Protein AF-A0A2M8P8U7-F1 (afdb_monomer)

Radius of gyration: 19.58 Å; Cα contacts (8 Å, |Δi|>4): 84; chains: 1; bounding box: 48×21×66 Å

InterPro domains:
  IPR011712 Signal transduction histidine kinase, subgroup 3, dimerisation and phosphoacceptor domain [PF07730] (17-84)
  IPR050482 Sensor Histidine Kinase Two-Component System [PTHR24421] (4-132)

Sequence (132 aa):
DNARLHQKAQELAAMEERQRIARDLHDSVTQTLFAASIISNAIIRQWRTAPTSIGAELQELRDLTQGALAEMRTLLLELRPSTLLETDLSDLLHQLADTIKGRSRMRVLYHTEGKAELPPNVHVAFFRLAQE

Structure (mmCIF, N/CA/C/O backbone):
data_AF-A0A2M8P8U7-F1
#
_entry.id   AF-A0A2M8P8U7-F1
#
loop_
_atom_site.group_PDB
_atom_site.id
_atom_site.type_symbol
_atom_site.label_atom_id
_atom_site.label_alt_id
_atom_site.label_comp_id
_atom_site.label_asym_id
_atom_site.label_entity_id
_atom_site.label_seq_id
_atom_site.pdbx_PDB_ins_code
_atom_site.Cartn_x
_atom_site.Cartn_y
_atom_site.Cartn_z
_atom_site.occupancy
_atom_site.B_iso_or_equiv
_atom_site.auth_seq_id
_atom_site.auth_comp_id
_atom_site.auth_asym_id
_atom_site.auth_atom_id
_atom_site.pdbx_PDB_model_num
ATOM 1 N N . ASP A 1 1 ? -13.925 -5.705 39.790 1.00 71.69 1 ASP A N 1
ATOM 2 C CA . ASP A 1 1 ? -12.535 -6.025 39.397 1.00 71.69 1 ASP A CA 1
ATOM 3 C C . ASP A 1 1 ? -12.371 -6.772 38.083 1.00 71.69 1 ASP A C 1
ATOM 5 O O . ASP A 1 1 ? -11.625 -6.282 37.245 1.00 71.69 1 ASP A O 1
ATOM 9 N N . ASN A 1 2 ? -13.088 -7.871 37.829 1.00 82.19 2 ASN A N 1
ATOM 10 C CA . ASN A 1 2 ? -12.898 -8.661 36.601 1.00 82.19 2 ASN A CA 1
ATOM 11 C C . ASN A 1 2 ? -13.202 -7.882 35.294 1.00 82.19 2 ASN A C 1
ATOM 13 O O . ASN A 1 2 ? -12.408 -7.888 34.361 1.00 82.19 2 ASN A O 1
ATOM 17 N N . ALA A 1 3 ? -14.281 -7.087 35.262 1.00 86.06 3 ALA A N 1
ATOM 18 C CA . ALA A 1 3 ? -14.612 -6.236 34.108 1.00 86.06 3 ALA A CA 1
ATOM 19 C C . ALA A 1 3 ? -13.528 -5.182 33.789 1.00 86.06 3 ALA A C 1
ATOM 21 O O . ALA A 1 3 ? -13.244 -4.912 32.627 1.00 86.06 3 ALA A O 1
ATOM 22 N N . ARG A 1 4 ? -12.870 -4.623 34.816 1.00 86.88 4 ARG A N 1
ATOM 23 C CA . ARG A 1 4 ? -11.796 -3.631 34.636 1.00 86.88 4 ARG A CA 1
ATOM 24 C C . ARG A 1 4 ? -10.505 -4.277 34.130 1.00 86.88 4 ARG A C 1
ATOM 26 O O . ARG A 1 4 ? -9.772 -3.659 33.366 1.00 86.88 4 ARG A O 1
ATOM 33 N N . LEU A 1 5 ? -10.231 -5.514 34.550 1.00 87.75 5 LEU A N 1
ATOM 34 C CA . LEU A 1 5 ? -9.113 -6.307 34.037 1.00 87.75 5 LEU A CA 1
ATOM 35 C C . LEU A 1 5 ? -9.335 -6.697 32.572 1.00 87.75 5 LEU A C 1
ATOM 37 O O . LEU A 1 5 ? -8.421 -6.534 31.771 1.00 87.75 5 LEU A O 1
ATOM 41 N N . HIS A 1 6 ? -10.551 -7.117 32.206 1.00 88.44 6 HIS A N 1
ATOM 42 C CA . HIS A 1 6 ? -10.910 -7.401 30.814 1.00 88.44 6 HIS A CA 1
ATOM 43 C C . HIS A 1 6 ? -10.790 -6.171 29.909 1.00 88.44 6 HIS A C 1
ATOM 45 O O . HIS A 1 6 ? -10.170 -6.265 28.853 1.00 88.44 6 HIS A O 1
ATOM 51 N N . GLN A 1 7 ? -11.304 -5.016 30.342 1.00 90.94 7 GLN A N 1
ATOM 52 C CA . GLN A 1 7 ? -11.165 -3.752 29.612 1.00 90.94 7 GLN A CA 1
ATOM 53 C C . GLN A 1 7 ? -9.686 -3.409 29.370 1.00 90.94 7 GLN A C 1
ATOM 55 O O . GLN A 1 7 ? -9.274 -3.126 28.249 1.00 90.94 7 GLN A O 1
ATOM 60 N N . LYS A 1 8 ? -8.861 -3.502 30.419 1.00 89.50 8 LYS A N 1
ATOM 61 C CA . LYS A 1 8 ? -7.430 -3.191 30.337 1.00 89.50 8 LYS A CA 1
ATOM 62 C C . LYS A 1 8 ? -6.665 -4.180 29.451 1.00 89.50 8 LYS A C 1
ATOM 64 O O . LYS A 1 8 ? -5.738 -3.780 28.755 1.00 89.50 8 LYS A O 1
ATOM 69 N N . ALA A 1 9 ? -7.057 -5.453 29.456 1.00 89.75 9 ALA A N 1
ATOM 70 C CA . ALA A 1 9 ? -6.498 -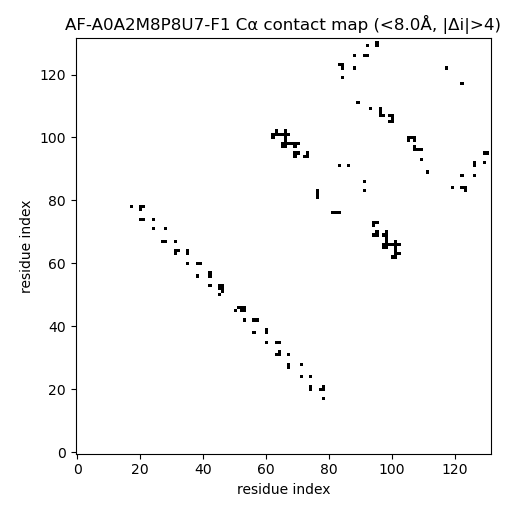6.463 28.561 1.00 89.75 9 ALA A CA 1
ATOM 71 C C . ALA A 1 9 ? -6.862 -6.188 27.091 1.00 89.75 9 ALA A C 1
ATOM 73 O O . ALA A 1 9 ? -6.000 -6.306 26.226 1.00 89.75 9 ALA A O 1
ATOM 74 N N . GLN A 1 10 ? -8.101 -5.766 26.809 1.00 89.81 10 GLN A N 1
ATOM 75 C CA . GLN A 1 10 ? -8.521 -5.364 25.460 1.00 89.81 10 GLN A CA 1
ATOM 76 C C . GLN A 1 10 ? -7.764 -4.127 24.964 1.00 89.81 10 GLN A C 1
ATOM 78 O O . GLN A 1 10 ? -7.316 -4.098 23.821 1.00 89.81 10 GLN A O 1
ATOM 83 N N . GLU A 1 11 ? -7.578 -3.123 25.821 1.00 89.19 11 GLU A N 1
ATOM 84 C CA . GLU A 1 11 ? -6.803 -1.923 25.488 1.00 89.19 11 GLU A CA 1
ATOM 85 C C . GLU A 1 11 ? -5.335 -2.248 25.196 1.00 89.19 11 GLU A C 1
ATOM 87 O O . GLU A 1 11 ? -4.772 -1.725 24.230 1.00 89.19 11 GLU A O 1
ATOM 92 N N . LEU A 1 12 ? -4.729 -3.133 25.995 1.00 92.19 12 LEU A N 1
ATOM 93 C CA . LEU A 1 12 ? -3.354 -3.582 25.789 1.00 92.19 12 LEU A CA 1
ATOM 94 C C . LEU A 1 12 ? -3.215 -4.347 24.466 1.00 92.19 12 LEU A C 1
ATOM 96 O O . LEU A 1 12 ? -2.351 -4.004 23.665 1.00 92.19 12 LEU A O 1
ATOM 100 N N . ALA A 1 13 ? -4.119 -5.293 24.191 1.00 87.75 13 ALA A N 1
ATOM 101 C CA . ALA A 1 13 ? -4.136 -6.042 22.935 1.00 87.75 13 ALA A CA 1
ATOM 102 C C . ALA A 1 13 ? -4.298 -5.116 21.714 1.00 87.75 13 ALA A C 1
ATOM 104 O O . ALA A 1 13 ? -3.577 -5.241 20.728 1.00 87.75 13 ALA A O 1
ATOM 105 N N . ALA A 1 14 ? -5.188 -4.120 21.794 1.00 85.69 14 ALA A N 1
ATOM 106 C CA . ALA A 1 14 ? -5.360 -3.127 20.733 1.00 85.69 14 ALA A CA 1
ATOM 107 C C . ALA A 1 14 ? -4.128 -2.216 20.551 1.00 85.69 14 ALA A C 1
ATOM 109 O O . ALA A 1 14 ? -3.902 -1.669 19.469 1.00 85.69 14 ALA A O 1
ATOM 110 N N . MET A 1 15 ? -3.339 -1.985 21.60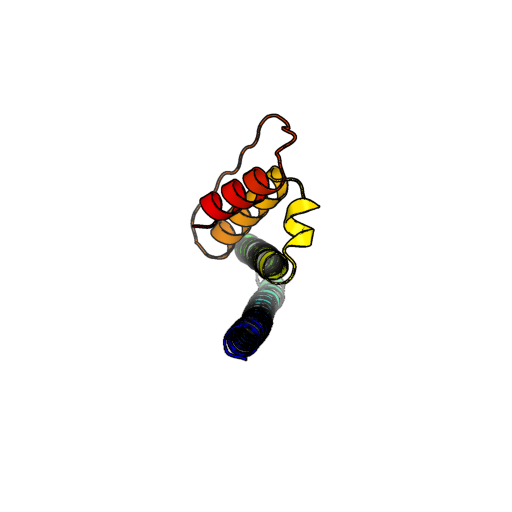3 1.00 88.00 15 MET A N 1
ATOM 111 C CA . MET A 1 15 ? -2.084 -1.235 21.512 1.00 88.00 15 MET A CA 1
ATOM 112 C C . MET A 1 15 ? -0.974 -2.071 20.868 1.00 88.00 15 MET A C 1
ATOM 114 O O . MET A 1 15 ? -0.286 -1.576 19.975 1.00 88.00 15 MET A O 1
ATOM 118 N N . GLU A 1 16 ? -0.829 -3.330 21.282 1.00 89.38 16 GLU A N 1
ATOM 119 C CA . GLU A 1 16 ? 0.134 -4.276 20.708 1.00 89.38 16 GLU A CA 1
ATOM 120 C C . GLU A 1 16 ? -0.111 -4.479 19.212 1.00 89.38 16 GLU A C 1
ATOM 122 O O . GLU A 1 16 ? 0.833 -4.428 18.421 1.00 89.38 16 GLU A O 1
ATOM 127 N N . GLU A 1 17 ? -1.376 -4.604 18.810 1.00 84.00 17 GLU A N 1
ATOM 128 C CA . GLU A 1 17 ? -1.757 -4.751 17.409 1.00 84.00 17 GLU A CA 1
ATOM 129 C C . GLU A 1 17 ? -1.406 -3.509 16.579 1.00 84.00 17 GLU A C 1
ATOM 131 O O . GLU A 1 17 ? -0.780 -3.614 15.525 1.00 84.00 17 GLU A O 1
ATOM 136 N N . ARG A 1 18 ? -1.690 -2.304 17.091 1.00 83.25 18 ARG A N 1
ATOM 137 C CA . ARG A 1 18 ? -1.263 -1.055 16.433 1.00 83.25 18 ARG A CA 1
ATOM 138 C C . ARG A 1 18 ? 0.256 -0.969 16.285 1.00 83.25 18 ARG A C 1
ATOM 140 O O . ARG A 1 18 ? 0.746 -0.509 15.256 1.00 83.25 18 ARG A O 1
ATOM 147 N N . GLN A 1 19 ? 1.015 -1.422 17.282 1.00 84.75 19 GLN A N 1
ATOM 148 C CA . GLN A 1 19 ? 2.477 -1.432 17.216 1.00 84.75 19 GLN A CA 1
ATOM 149 C C . GLN A 1 19 ? 3.013 -2.494 16.243 1.00 84.75 19 GLN A C 1
ATOM 151 O O . GLN A 1 19 ? 4.063 -2.293 15.630 1.00 84.75 19 GLN A O 1
ATOM 156 N N . ARG A 1 20 ? 2.320 -3.627 16.092 1.00 87.00 20 ARG A N 1
ATOM 157 C CA . ARG A 1 20 ? 2.622 -4.632 15.066 1.00 87.00 20 ARG A CA 1
ATOM 158 C C . ARG A 1 20 ? 2.404 -4.055 13.668 1.00 87.00 20 ARG A C 1
ATOM 160 O O . ARG A 1 20 ? 3.357 -4.021 12.900 1.00 87.00 20 ARG A O 1
ATOM 167 N N . ILE A 1 21 ? 1.226 -3.492 13.393 1.00 81.00 21 ILE A N 1
ATOM 168 C CA . ILE A 1 21 ? 0.897 -2.878 12.094 1.00 81.00 21 ILE A CA 1
ATOM 169 C C . ILE A 1 21 ? 1.888 -1.756 11.744 1.00 81.00 21 ILE A C 1
ATOM 171 O O . ILE A 1 21 ? 2.347 -1.665 10.609 1.00 81.00 21 ILE A O 1
ATOM 175 N N . ALA A 1 22 ? 2.274 -0.917 12.712 1.00 80.25 22 ALA A N 1
ATOM 176 C CA . ALA A 1 22 ? 3.256 0.143 12.482 1.00 80.25 22 ALA A CA 1
ATOM 177 C C . ALA A 1 22 ? 4.645 -0.390 12.076 1.00 80.25 22 ALA A C 1
ATOM 179 O O . ALA A 1 22 ? 5.321 0.236 11.258 1.00 80.25 22 ALA A O 1
ATOM 180 N N . ARG A 1 23 ? 5.071 -1.535 12.629 1.00 84.38 23 ARG A N 1
ATOM 181 C CA . ARG A 1 23 ? 6.319 -2.203 12.226 1.00 84.38 23 ARG A CA 1
ATOM 182 C C . ARG A 1 23 ? 6.199 -2.818 10.839 1.00 84.38 23 ARG A C 1
ATOM 184 O O . ARG A 1 23 ? 7.058 -2.553 10.008 1.00 84.38 23 ARG A O 1
ATOM 191 N N . ASP A 1 24 ? 5.109 -3.532 10.569 1.00 81.75 24 ASP A N 1
ATOM 192 C CA . ASP A 1 24 ? 4.860 -4.145 9.259 1.00 81.75 24 ASP A CA 1
ATOM 193 C C . ASP A 1 24 ? 4.827 -3.074 8.147 1.00 81.75 24 ASP A C 1
ATOM 195 O O . ASP A 1 24 ? 5.424 -3.250 7.083 1.00 81.75 24 ASP A O 1
ATOM 199 N N . LEU A 1 25 ? 4.221 -1.911 8.428 1.00 78.62 25 LEU A N 1
ATOM 200 C CA . LEU A 1 25 ? 4.267 -0.727 7.565 1.00 78.62 25 LEU A CA 1
ATOM 201 C C . LEU A 1 25 ? 5.699 -0.242 7.331 1.00 78.62 25 LEU A C 1
ATOM 203 O O . LEU A 1 25 ? 6.091 -0.026 6.186 1.00 78.62 25 LEU A O 1
ATOM 207 N N . HIS A 1 26 ? 6.483 -0.055 8.392 1.00 79.06 26 HIS A N 1
ATOM 208 C CA . HIS A 1 26 ? 7.859 0.420 8.266 1.00 79.06 26 HIS A CA 1
ATOM 209 C C . HIS A 1 26 ? 8.730 -0.528 7.426 1.00 79.06 26 HIS A C 1
ATOM 211 O O . HIS A 1 26 ? 9.477 -0.073 6.553 1.00 79.06 26 HIS A O 1
ATOM 217 N N . ASP A 1 27 ? 8.599 -1.834 7.651 1.00 85.44 27 ASP A N 1
ATOM 218 C CA . ASP A 1 27 ? 9.374 -2.856 6.953 1.00 85.44 27 ASP A CA 1
ATOM 219 C C . ASP A 1 27 ? 8.991 -2.932 5.467 1.00 85.44 27 ASP A C 1
ATOM 221 O O . ASP A 1 27 ? 9.873 -2.893 4.605 1.00 85.44 27 ASP A O 1
ATOM 225 N N . SER A 1 28 ? 7.690 -2.946 5.149 1.00 82.25 28 SER A N 1
ATOM 226 C CA . SER A 1 28 ? 7.189 -2.966 3.763 1.00 8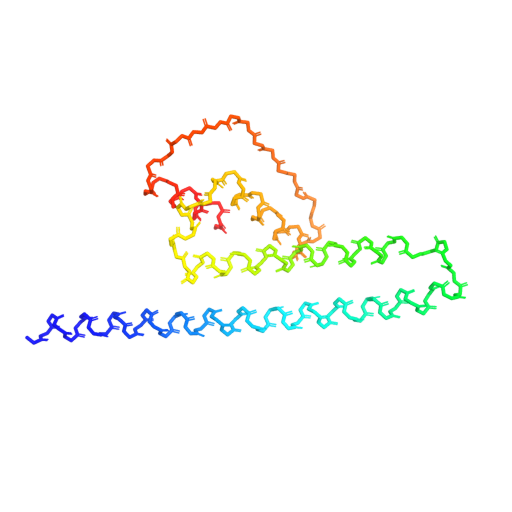2.25 28 SER A CA 1
ATOM 227 C C . SER A 1 28 ? 7.632 -1.731 2.958 1.00 82.25 28 SER A C 1
ATOM 229 O O . SER A 1 28 ? 8.126 -1.839 1.826 1.00 82.25 28 SER A O 1
ATOM 231 N N . VAL A 1 29 ? 7.556 -0.541 3.565 1.00 80.06 29 VAL A N 1
ATOM 232 C CA . VAL A 1 29 ? 8.002 0.713 2.935 1.00 80.06 29 VAL A CA 1
ATOM 233 C C . VAL A 1 29 ? 9.497 0.700 2.668 1.00 80.06 29 VAL A C 1
ATOM 235 O O . VAL A 1 29 ? 9.935 1.052 1.571 1.00 80.06 29 VAL A O 1
ATOM 238 N N . THR A 1 30 ? 10.285 0.271 3.651 1.00 80.19 30 THR A N 1
ATOM 239 C CA . THR A 1 30 ? 11.743 0.213 3.531 1.00 80.19 30 THR A CA 1
ATOM 240 C C . THR A 1 30 ? 12.164 -0.748 2.420 1.00 80.19 30 THR A C 1
ATOM 242 O O . THR A 1 30 ? 13.003 -0.394 1.589 1.00 80.19 30 THR A O 1
ATOM 245 N N . GLN A 1 31 ? 11.543 -1.929 2.348 1.00 84.62 31 GLN A N 1
ATOM 246 C CA . GLN A 1 31 ? 11.805 -2.909 1.291 1.00 84.62 31 GLN A CA 1
ATOM 247 C C . GLN A 1 31 ? 11.461 -2.363 -0.097 1.00 84.62 31 GLN A C 1
ATOM 249 O O . GLN A 1 31 ? 12.257 -2.506 -1.029 1.00 84.62 31 GLN A O 1
ATOM 254 N N . THR A 1 32 ? 10.323 -1.680 -0.243 1.00 83.06 32 THR A N 1
ATOM 255 C CA . THR A 1 32 ? 9.939 -1.147 -1.555 1.00 83.06 32 THR A CA 1
ATOM 256 C C . THR A 1 32 ? 10.827 0.016 -1.988 1.00 83.06 32 THR A C 1
ATOM 258 O O . THR A 1 32 ? 11.258 0.064 -3.140 1.00 83.06 32 THR A O 1
ATOM 261 N N . LEU A 1 33 ? 11.168 0.934 -1.080 1.00 81.38 33 LEU A N 1
ATOM 262 C CA . LEU A 1 33 ? 12.105 2.018 -1.388 1.00 81.38 33 LEU A CA 1
ATOM 263 C C . LEU A 1 33 ? 13.488 1.476 -1.770 1.00 81.38 33 LEU A C 1
ATOM 265 O O . LEU A 1 33 ? 14.133 2.008 -2.678 1.00 81.38 33 LEU A O 1
ATOM 269 N N . PHE A 1 34 ? 13.927 0.390 -1.131 1.00 81.56 34 PHE A N 1
ATOM 270 C CA . PHE A 1 34 ? 15.157 -0.300 -1.500 1.00 81.56 34 PHE A CA 1
ATOM 271 C C . PHE A 1 34 ? 15.085 -0.890 -2.918 1.00 81.56 34 PHE A C 1
ATOM 273 O O . PHE A 1 34 ? 15.976 -0.637 -3.732 1.00 81.56 34 PHE A O 1
ATOM 280 N N . ALA A 1 35 ? 14.007 -1.602 -3.256 1.00 84.31 35 ALA A N 1
ATOM 281 C CA . ALA A 1 35 ? 13.801 -2.146 -4.599 1.00 84.31 35 ALA A CA 1
ATOM 282 C C . ALA A 1 35 ? 13.722 -1.040 -5.671 1.00 84.31 35 ALA A C 1
ATOM 284 O O . ALA A 1 35 ? 14.402 -1.120 -6.696 1.00 84.31 35 ALA A O 1
ATOM 285 N N . ALA A 1 36 ? 12.986 0.042 -5.404 1.00 86.00 36 ALA A N 1
ATOM 286 C CA . ALA A 1 36 ? 12.905 1.206 -6.285 1.00 86.00 36 ALA A CA 1
ATOM 287 C C . ALA A 1 36 ? 14.282 1.859 -6.509 1.00 86.00 36 ALA A C 1
ATOM 289 O O . ALA A 1 36 ? 14.614 2.246 -7.631 1.00 86.00 36 ALA A O 1
ATOM 290 N N . SER A 1 37 ? 15.120 1.929 -5.467 1.00 84.12 37 SER A N 1
ATOM 291 C CA . SER A 1 37 ? 16.502 2.411 -5.569 1.00 84.12 37 SER A CA 1
ATOM 292 C C . SER A 1 37 ? 17.368 1.517 -6.466 1.00 84.12 37 SER A C 1
ATOM 294 O O . SER A 1 37 ? 18.125 2.024 -7.298 1.00 84.12 37 SER A O 1
ATOM 296 N N . ILE A 1 38 ? 17.240 0.188 -6.366 1.00 88.12 38 ILE A N 1
ATOM 297 C CA . ILE A 1 38 ? 17.957 -0.752 -7.245 1.00 88.12 38 ILE A CA 1
ATOM 298 C C . ILE A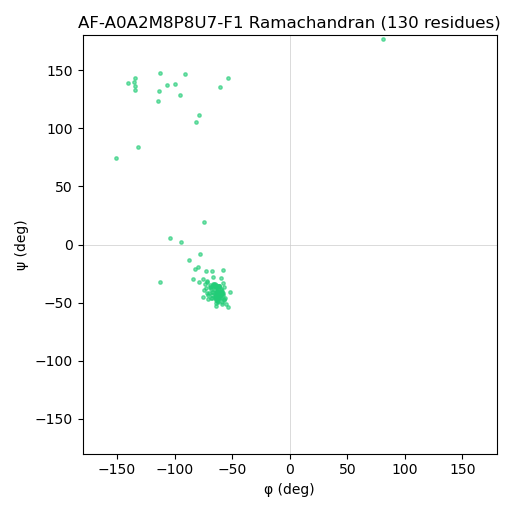 1 38 ? 17.540 -0.560 -8.707 1.00 88.12 38 ILE A C 1
ATOM 300 O O . ILE A 1 38 ? 18.410 -0.397 -9.566 1.00 88.12 38 ILE A O 1
ATOM 304 N N . ILE A 1 39 ? 16.233 -0.528 -8.988 1.00 87.50 39 ILE A N 1
ATOM 305 C CA . ILE A 1 39 ? 15.703 -0.365 -10.351 1.00 87.50 39 ILE A CA 1
ATOM 306 C C . ILE A 1 39 ? 16.139 0.985 -10.935 1.00 87.50 39 ILE A C 1
ATOM 308 O O . ILE A 1 39 ? 16.651 1.043 -12.050 1.00 87.50 39 ILE A O 1
ATOM 312 N N . SER A 1 40 ? 16.035 2.066 -10.159 1.00 89.56 40 SER A N 1
ATOM 313 C CA . SER A 1 40 ? 16.489 3.399 -10.572 1.00 89.56 40 SER A CA 1
ATOM 314 C C . SER A 1 40 ? 17.981 3.419 -10.934 1.00 89.56 40 SER A C 1
ATOM 316 O O . SER A 1 40 ? 18.376 3.945 -11.978 1.00 89.56 40 SER A O 1
ATOM 318 N N . ASN A 1 41 ? 18.827 2.762 -10.134 1.00 88.31 41 ASN A N 1
ATOM 319 C CA . ASN A 1 41 ? 20.252 2.629 -10.437 1.00 88.31 41 ASN A CA 1
ATOM 320 C C . ASN A 1 41 ? 20.518 1.817 -11.715 1.00 88.31 41 ASN A C 1
ATOM 322 O O . ASN A 1 41 ? 21.456 2.137 -12.449 1.00 88.31 41 ASN A O 1
ATOM 326 N N . ALA A 1 42 ? 19.730 0.773 -11.990 1.00 87.44 42 ALA A N 1
ATOM 327 C CA . ALA A 1 42 ? 19.830 0.005 -13.230 1.00 87.44 42 ALA A CA 1
ATOM 328 C C . ALA A 1 42 ? 19.463 0.868 -14.448 1.00 87.44 42 ALA A C 1
ATOM 330 O O . ALA A 1 42 ? 20.244 0.938 -15.400 1.00 87.44 42 ALA A O 1
ATOM 331 N N . ILE A 1 43 ? 18.362 1.623 -14.360 1.00 90.00 43 ILE A N 1
ATOM 332 C CA . ILE A 1 43 ? 17.918 2.567 -15.395 1.00 90.00 43 ILE A CA 1
ATOM 333 C C . ILE A 1 43 ? 19.010 3.599 -15.697 1.00 90.00 43 ILE A C 1
ATOM 335 O O . ILE A 1 43 ? 19.342 3.812 -16.861 1.00 90.00 43 ILE A O 1
ATOM 339 N N . ILE A 1 44 ? 19.630 4.203 -14.676 1.00 88.00 44 ILE A N 1
ATOM 340 C CA . ILE A 1 44 ? 20.707 5.195 -14.865 1.00 88.00 44 ILE A CA 1
ATOM 341 C C . ILE A 1 44 ? 21.905 4.593 -15.616 1.00 88.00 44 ILE A C 1
ATOM 343 O O . ILE A 1 44 ? 22.497 5.257 -16.473 1.00 88.00 44 ILE A O 1
ATOM 347 N N . ARG A 1 45 ? 22.286 3.344 -15.311 1.00 86.44 45 ARG A N 1
ATOM 348 C CA . ARG A 1 45 ? 23.396 2.663 -16.001 1.00 86.44 45 ARG A CA 1
ATOM 349 C C . ARG A 1 45 ? 23.041 2.352 -17.452 1.00 86.44 45 ARG A C 1
ATOM 351 O O . ARG A 1 45 ? 23.848 2.626 -18.335 1.00 86.44 45 ARG A O 1
ATOM 358 N N . GLN A 1 46 ? 21.845 1.822 -17.690 1.00 86.56 46 GLN A N 1
ATOM 359 C CA . GLN A 1 46 ? 21.375 1.410 -19.013 1.00 86.56 46 GLN A CA 1
ATOM 360 C C . GLN A 1 46 ? 21.066 2.601 -19.920 1.00 86.56 46 GLN A C 1
ATOM 362 O O . GLN A 1 46 ? 21.330 2.542 -21.115 1.00 86.56 46 GLN A O 1
ATOM 367 N N . TRP A 1 47 ? 20.620 3.730 -19.367 1.00 88.00 47 TRP A N 1
ATOM 368 C CA . TRP A 1 47 ? 20.428 4.967 -20.124 1.00 88.00 47 TRP A CA 1
ATOM 369 C C . TRP A 1 47 ? 21.715 5.444 -20.805 1.00 88.00 47 TRP A C 1
ATOM 371 O O . TRP A 1 47 ? 21.669 5.999 -21.898 1.00 88.00 47 TRP A O 1
ATOM 381 N N . ARG A 1 48 ? 22.881 5.203 -20.192 1.00 85.75 48 ARG A N 1
ATOM 382 C CA . ARG A 1 48 ? 24.180 5.586 -20.767 1.00 85.75 48 ARG A CA 1
ATOM 383 C C . ARG A 1 48 ? 24.602 4.717 -21.952 1.00 85.75 48 ARG A C 1
ATOM 385 O O . ARG A 1 48 ? 25.426 5.166 -22.741 1.00 85.75 48 ARG A O 1
ATOM 392 N N . THR A 1 49 ? 24.086 3.494 -22.064 1.00 86.25 49 THR A N 1
ATOM 393 C CA . THR A 1 49 ? 24.519 2.509 -23.071 1.00 86.25 49 THR A CA 1
ATOM 394 C C . THR A 1 49 ? 23.445 2.193 -24.114 1.00 86.25 49 THR A C 1
ATOM 396 O O . THR A 1 49 ? 23.787 1.943 -25.265 1.00 86.25 49 THR A O 1
ATOM 399 N N . ALA A 1 50 ? 22.162 2.230 -23.746 1.00 84.56 50 ALA A N 1
ATOM 400 C CA . ALA A 1 50 ? 21.017 1.931 -24.607 1.00 84.56 50 ALA A CA 1
ATOM 401 C C . ALA A 1 50 ? 19.750 2.717 -24.174 1.00 84.56 50 ALA A C 1
ATOM 403 O O . ALA A 1 50 ? 18.810 2.134 -23.623 1.00 84.56 50 ALA A O 1
ATOM 404 N N . PRO A 1 51 ? 19.677 4.038 -24.446 1.00 78.81 51 PRO A N 1
ATOM 405 C CA . PRO A 1 51 ? 18.580 4.903 -23.991 1.00 78.81 51 PRO A CA 1
ATOM 406 C C . PRO A 1 51 ? 17.193 4.486 -24.497 1.00 78.81 51 PRO A C 1
ATOM 408 O O . PRO A 1 51 ? 16.187 4.725 -23.838 1.00 78.81 51 PRO A O 1
ATOM 411 N N . THR A 1 52 ? 17.115 3.850 -25.667 1.00 84.62 52 THR A N 1
ATOM 412 C CA . THR A 1 52 ? 15.847 3.408 -26.266 1.00 84.62 52 THR A CA 1
ATOM 413 C C . THR A 1 52 ? 15.286 2.133 -25.633 1.00 84.62 52 THR A C 1
ATOM 415 O O . THR A 1 52 ? 14.153 1.765 -25.928 1.00 84.62 52 THR A O 1
ATOM 418 N N . SER A 1 53 ? 16.042 1.470 -24.749 1.00 81.12 53 SER A N 1
ATOM 419 C CA . SER A 1 53 ? 15.684 0.171 -24.168 1.00 81.12 53 SER A CA 1
ATOM 420 C C . SER A 1 53 ? 15.188 0.239 -22.718 1.00 81.12 53 SER A C 1
ATOM 422 O O . SER A 1 53 ? 14.988 -0.820 -22.142 1.00 81.12 53 SER A O 1
ATOM 424 N N . ILE A 1 54 ? 15.000 1.424 -22.119 1.00 86.06 54 ILE A N 1
ATOM 425 C CA . ILE A 1 54 ? 14.673 1.556 -20.677 1.00 86.06 54 ILE A CA 1
ATOM 426 C C . ILE A 1 54 ? 13.169 1.656 -20.354 1.00 86.06 54 ILE A C 1
ATOM 428 O O . ILE A 1 54 ? 12.776 1.920 -19.215 1.00 86.06 54 ILE A O 1
ATOM 432 N N . GLY A 1 55 ? 12.306 1.563 -21.370 1.00 83.94 55 GLY A N 1
ATOM 433 C CA . GLY A 1 55 ? 10.870 1.811 -21.209 1.00 83.94 55 GLY A CA 1
ATOM 434 C C . GLY A 1 55 ? 10.181 0.804 -20.285 1.00 83.94 55 GLY A C 1
ATOM 435 O O . GLY A 1 55 ? 9.277 1.180 -19.540 1.00 83.94 55 GLY A O 1
ATOM 436 N N . ALA A 1 56 ? 10.624 -0.456 -20.302 1.00 83.44 56 ALA A N 1
ATOM 437 C CA . ALA A 1 56 ? 10.062 -1.511 -19.464 1.00 83.44 56 ALA A CA 1
ATOM 438 C C . ALA A 1 56 ? 10.447 -1.324 -17.988 1.00 83.44 56 ALA A C 1
ATOM 440 O O . ALA A 1 56 ? 9.599 -1.436 -17.110 1.00 83.44 56 ALA A O 1
ATOM 441 N N . GLU A 1 57 ? 11.695 -0.952 -17.721 1.00 83.06 57 GLU A N 1
ATOM 442 C CA . GLU A 1 57 ? 12.237 -0.720 -16.385 1.00 83.06 57 GLU A CA 1
ATOM 443 C C . GLU A 1 57 ? 11.615 0.531 -15.745 1.00 83.06 57 GLU A C 1
ATOM 445 O O . GLU A 1 57 ? 11.291 0.533 -14.558 1.00 83.06 57 GLU A O 1
ATOM 450 N N . LEU A 1 58 ? 11.373 1.589 -16.530 1.00 85.75 58 LEU A N 1
ATOM 451 C CA . LEU A 1 58 ? 10.608 2.758 -16.074 1.00 85.75 58 LEU A CA 1
ATOM 452 C C . LEU A 1 58 ? 9.158 2.400 -15.730 1.00 85.75 58 LEU A C 1
ATOM 454 O O . LEU A 1 58 ? 8.608 2.913 -14.752 1.00 85.75 58 LEU A O 1
ATOM 458 N N . GLN A 1 59 ? 8.536 1.534 -16.533 1.00 84.50 59 GLN A N 1
ATOM 459 C CA . GLN A 1 59 ? 7.179 1.058 -16.292 1.00 84.50 59 GLN A CA 1
ATOM 460 C C . GLN A 1 59 ? 7.108 0.233 -15.000 1.00 84.50 59 GLN A C 1
ATOM 462 O O . GLN A 1 59 ? 6.228 0.475 -14.175 1.00 84.50 59 GLN A O 1
ATOM 467 N N . GLU A 1 60 ? 8.068 -0.667 -14.792 1.00 83.88 60 GLU A N 1
ATOM 468 C CA . GLU A 1 60 ? 8.201 -1.472 -13.577 1.00 83.88 60 GLU A CA 1
ATOM 469 C C . GLU A 1 60 ? 8.454 -0.604 -12.338 1.00 83.88 60 GLU A C 1
ATOM 471 O O . GLU A 1 60 ? 7.777 -0.773 -11.325 1.00 83.88 60 GLU A O 1
ATOM 476 N N . LEU A 1 61 ? 9.347 0.391 -12.422 1.00 86.44 61 LEU A N 1
ATOM 477 C CA . LEU A 1 61 ? 9.579 1.348 -11.336 1.00 86.44 61 LEU A CA 1
ATOM 478 C C . LEU A 1 61 ? 8.295 2.106 -10.967 1.00 86.44 61 LEU A C 1
ATOM 480 O O . LEU A 1 61 ? 8.006 2.303 -9.783 1.00 86.44 61 LEU A O 1
ATOM 484 N N . ARG A 1 62 ? 7.507 2.524 -11.966 1.00 82.25 62 ARG A N 1
ATOM 485 C CA . ARG A 1 62 ? 6.221 3.198 -11.739 1.00 82.25 62 ARG A CA 1
ATOM 486 C C . ARG A 1 62 ? 5.226 2.278 -11.042 1.00 82.25 62 ARG A C 1
ATOM 488 O O . ARG A 1 62 ? 4.638 2.687 -10.047 1.00 82.25 62 ARG A O 1
ATOM 495 N N . ASP A 1 63 ? 5.033 1.065 -11.548 1.00 82.75 63 ASP A N 1
ATOM 496 C CA . ASP A 1 63 ? 4.062 0.129 -10.975 1.00 82.75 63 ASP A CA 1
ATOM 497 C C . ASP A 1 63 ? 4.465 -0.290 -9.547 1.00 82.75 63 ASP A C 1
ATOM 499 O O . ASP A 1 63 ? 3.615 -0.313 -8.658 1.00 82.75 63 ASP A O 1
ATOM 503 N N . LEU A 1 64 ? 5.761 -0.505 -9.284 1.00 82.56 64 LEU A N 1
ATOM 504 C CA . LEU A 1 64 ? 6.284 -0.814 -7.949 1.00 82.56 64 LEU A CA 1
ATOM 505 C C . LEU A 1 64 ? 6.040 0.331 -6.952 1.00 82.56 64 LEU A C 1
ATOM 507 O O . LEU A 1 64 ? 5.563 0.112 -5.839 1.00 82.56 64 LEU A O 1
ATOM 511 N N . THR A 1 65 ? 6.365 1.565 -7.342 1.00 81.44 65 THR A N 1
ATOM 512 C CA . THR A 1 65 ? 6.203 2.737 -6.464 1.00 81.44 65 THR A CA 1
ATOM 513 C C . THR A 1 65 ? 4.736 3.080 -6.211 1.00 81.44 65 THR A C 1
ATOM 515 O O . THR A 1 65 ? 4.384 3.439 -5.087 1.00 81.44 65 THR A O 1
ATOM 518 N N . GLN A 1 66 ? 3.867 2.921 -7.215 1.00 81.12 66 GLN A N 1
ATOM 519 C CA . GLN A 1 66 ? 2.416 3.046 -7.041 1.00 81.12 66 GLN A CA 1
ATOM 520 C C . GLN A 1 66 ? 1.870 1.963 -6.105 1.00 81.12 66 GLN A C 1
ATOM 522 O O . GLN A 1 66 ? 1.117 2.282 -5.185 1.00 81.12 66 GLN A O 1
ATOM 527 N N . GLY A 1 67 ? 2.314 0.717 -6.283 1.00 80.56 67 GLY A N 1
ATOM 528 C CA . GLY A 1 67 ? 1.957 -0.412 -5.429 1.00 80.56 67 GLY A CA 1
ATOM 529 C C . GLY A 1 67 ? 2.257 -0.171 -3.955 1.00 80.56 67 GLY A C 1
ATOM 530 O O . GLY A 1 67 ? 1.371 -0.292 -3.112 1.00 80.56 67 GLY A O 1
ATOM 531 N N . ALA A 1 68 ? 3.483 0.250 -3.639 1.00 80.12 68 ALA A N 1
ATOM 532 C CA . ALA A 1 68 ? 3.854 0.547 -2.258 1.00 80.12 68 ALA A CA 1
ATOM 533 C C . ALA A 1 68 ? 3.120 1.744 -1.663 1.00 80.12 68 ALA A C 1
ATOM 535 O O . ALA A 1 68 ? 2.816 1.742 -0.472 1.00 80.12 68 ALA A O 1
ATOM 536 N N . LEU A 1 69 ? 2.815 2.770 -2.461 1.00 77.25 69 LEU A N 1
ATOM 537 C CA . LEU A 1 69 ? 2.005 3.884 -1.976 1.00 77.25 69 LE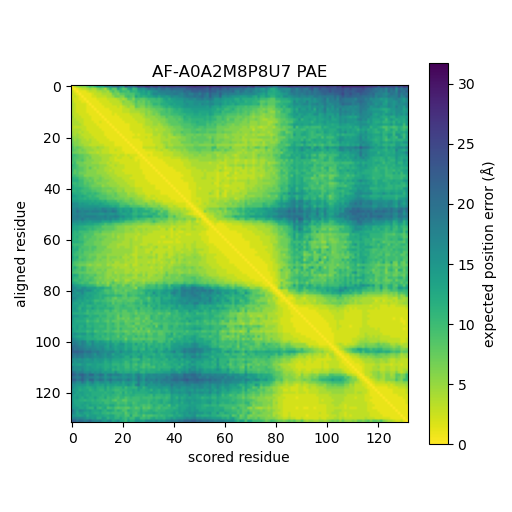U A CA 1
ATOM 538 C C . LEU A 1 69 ? 0.591 3.430 -1.596 1.00 77.25 69 LEU A C 1
ATOM 540 O O . LEU A 1 69 ? 0.054 3.872 -0.579 1.00 77.25 69 LEU A O 1
ATOM 544 N N . ALA A 1 70 ? -0.002 2.547 -2.395 1.00 79.25 70 ALA A N 1
ATOM 545 C CA . ALA A 1 70 ? -1.316 1.983 -2.129 1.00 79.25 70 ALA A CA 1
ATOM 546 C C . ALA A 1 70 ? -1.306 1.064 -0.889 1.00 79.25 70 ALA A C 1
ATOM 548 O O . ALA A 1 70 ? -2.174 1.173 -0.018 1.00 79.25 70 ALA A O 1
ATOM 549 N N . GLU A 1 71 ? -0.257 0.257 -0.731 1.00 78.12 71 GLU A N 1
ATOM 550 C CA . GLU A 1 71 ? -0.041 -0.576 0.454 1.00 78.12 71 GLU A CA 1
ATOM 551 C C . GLU A 1 71 ? 0.123 0.258 1.735 1.00 78.12 71 GLU A C 1
ATOM 553 O O . GLU A 1 71 ? -0.540 -0.009 2.739 1.00 78.12 71 GLU A O 1
ATOM 558 N N . MET A 1 72 ? 0.927 1.327 1.689 1.00 80.38 72 MET A N 1
ATOM 559 C CA . MET A 1 72 ? 1.063 2.274 2.801 1.00 80.38 72 MET A CA 1
ATOM 560 C C . MET A 1 72 ? -0.278 2.866 3.221 1.00 80.38 72 MET A C 1
ATOM 562 O O . MET A 1 72 ? -0.575 2.951 4.411 1.00 80.38 72 MET A O 1
ATOM 566 N N . ARG A 1 73 ? -1.088 3.297 2.248 1.00 76.12 73 ARG A N 1
ATOM 567 C CA . ARG A 1 73 ? -2.411 3.873 2.511 1.00 76.12 73 ARG A CA 1
ATOM 568 C C . ARG A 1 73 ? -3.332 2.858 3.177 1.00 76.12 73 ARG A C 1
ATOM 570 O O . ARG A 1 73 ? -3.976 3.205 4.161 1.00 76.12 73 ARG A O 1
ATOM 577 N N . THR A 1 74 ? -3.318 1.611 2.712 1.00 75.94 74 THR A N 1
ATOM 578 C CA . THR A 1 74 ? -4.096 0.515 3.309 1.00 75.94 74 THR A CA 1
ATOM 579 C C . THR A 1 74 ? -3.727 0.302 4.780 1.00 75.94 74 THR A C 1
ATOM 581 O O . THR A 1 74 ? -4.597 0.320 5.645 1.00 75.94 74 THR A O 1
ATOM 584 N N . LEU A 1 75 ? -2.435 0.207 5.098 1.00 75.88 75 LEU A N 1
ATOM 585 C CA . LEU A 1 75 ? -1.966 0.040 6.481 1.00 75.88 75 LEU A CA 1
ATOM 586 C C . LEU A 1 75 ? -2.262 1.269 7.363 1.00 75.88 75 LEU A C 1
ATOM 588 O O . LEU A 1 75 ? -2.577 1.135 8.545 1.00 75.88 75 LEU A O 1
ATOM 592 N N . LEU A 1 76 ? -2.212 2.484 6.804 1.00 72.62 76 LEU A N 1
ATOM 593 C CA . LEU A 1 76 ? -2.597 3.704 7.522 1.00 72.62 76 LEU A CA 1
ATOM 594 C C . LEU A 1 76 ? -4.093 3.739 7.866 1.00 72.62 76 LEU A C 1
ATOM 596 O O . LEU A 1 76 ? -4.438 4.223 8.946 1.0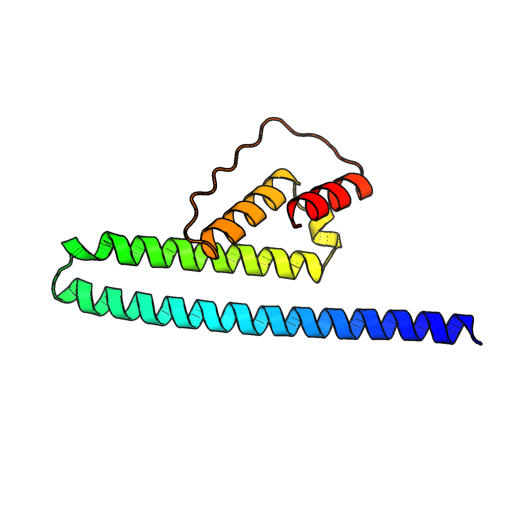0 72.62 76 LEU A O 1
ATOM 600 N N . LEU A 1 77 ? -4.965 3.209 7.000 1.00 73.25 77 LEU A N 1
ATOM 601 C CA . LEU A 1 77 ? -6.397 3.054 7.291 1.00 73.25 77 LEU A CA 1
ATOM 602 C C . LEU A 1 77 ? -6.627 2.081 8.457 1.00 73.25 77 LEU A C 1
ATOM 604 O O . LEU A 1 77 ? -7.500 2.317 9.291 1.00 73.25 77 LEU A O 1
ATOM 608 N N . GLU A 1 78 ? -5.812 1.028 8.574 1.00 73.19 78 GLU A N 1
ATOM 609 C CA . GLU A 1 78 ? -5.873 0.099 9.712 1.00 73.19 78 GLU A CA 1
ATOM 610 C C . GLU A 1 78 ? -5.399 0.737 11.024 1.00 73.19 78 GLU A C 1
ATOM 612 O O . GLU A 1 78 ? -5.972 0.479 12.084 1.00 73.19 78 GLU A O 1
ATOM 617 N N . LEU A 1 79 ? -4.400 1.624 10.964 1.00 68.94 79 LEU A N 1
ATOM 618 C CA . LEU A 1 79 ? -3.907 2.367 12.128 1.00 68.94 79 LEU A CA 1
ATOM 619 C C . LEU A 1 79 ? -4.842 3.502 12.570 1.00 68.94 79 LEU A C 1
ATOM 621 O O . LEU A 1 79 ? -4.857 3.857 13.754 1.00 68.94 79 LEU A O 1
ATOM 625 N N . ARG A 1 80 ? -5.598 4.099 11.640 1.00 72.06 80 ARG A N 1
ATOM 626 C CA . ARG A 1 80 ? -6.521 5.214 11.898 1.00 72.06 80 ARG A CA 1
ATOM 627 C C . ARG A 1 80 ? -7.889 4.957 11.262 1.00 72.06 80 ARG A C 1
ATOM 629 O O . ARG A 1 80 ? -8.195 5.528 10.226 1.00 72.06 80 ARG A O 1
ATOM 636 N N . PRO A 1 81 ? -8.780 4.211 11.929 1.00 66.94 81 PRO A N 1
ATOM 637 C CA . PRO A 1 81 ? -10.104 3.902 11.386 1.00 66.94 81 PRO A CA 1
ATOM 638 C C . PRO A 1 81 ? -10.959 5.133 11.041 1.00 66.94 81 PRO A C 1
ATOM 640 O O . PRO A 1 81 ? -11.871 5.034 10.228 1.00 66.94 81 PRO A O 1
ATOM 643 N N . SER A 1 82 ? -10.680 6.298 11.637 1.00 73.31 82 SER A N 1
ATOM 644 C CA . SER A 1 82 ? -11.375 7.549 11.317 1.00 73.31 82 SER A CA 1
ATOM 645 C C . SER A 1 82 ? -11.129 8.015 9.880 1.00 73.31 82 SER A C 1
ATOM 647 O O . SER A 1 82 ? -12.055 8.522 9.258 1.00 73.31 82 SER A O 1
ATOM 649 N N . THR A 1 83 ? -9.936 7.784 9.317 1.00 71.94 83 THR A N 1
ATOM 650 C CA . THR A 1 83 ? -9.636 8.187 7.931 1.00 71.94 83 THR A CA 1
ATOM 651 C C . THR A 1 83 ? -10.437 7.380 6.915 1.00 71.94 83 THR A C 1
ATOM 653 O O . THR A 1 83 ? -10.688 7.862 5.813 1.00 71.94 83 THR A O 1
ATOM 656 N N . LEU A 1 84 ? -10.895 6.183 7.296 1.00 78.69 84 LEU A N 1
ATOM 657 C CA . LEU A 1 84 ? -11.782 5.367 6.476 1.00 78.69 84 LEU A CA 1
ATOM 658 C C . LEU A 1 84 ? -13.152 6.026 6.271 1.00 78.69 84 LEU A C 1
ATOM 660 O O . LEU A 1 84 ? -13.736 5.905 5.207 1.00 78.69 84 LEU A O 1
ATOM 664 N N . LEU A 1 85 ? -13.660 6.733 7.281 1.00 83.00 85 LEU A N 1
ATOM 665 C CA . LEU A 1 85 ? -14.944 7.434 7.190 1.00 83.00 85 LEU A CA 1
ATOM 666 C C . LEU A 1 85 ? -14.826 8.800 6.501 1.00 83.00 85 LEU A C 1
ATOM 668 O O . LEU A 1 85 ? -15.825 9.327 6.024 1.00 83.00 85 LEU A O 1
ATOM 672 N N . GLU A 1 86 ? -13.622 9.370 6.468 1.00 83.69 86 GLU A N 1
ATOM 673 C CA . GLU A 1 86 ? -13.321 10.670 5.853 1.00 83.69 86 GLU A CA 1
ATOM 674 C C . GLU A 1 86 ? -12.974 10.567 4.357 1.00 83.69 86 GLU A C 1
ATOM 676 O O . GLU A 1 86 ? -12.924 11.586 3.671 1.00 83.69 86 GLU A O 1
ATOM 681 N N . THR A 1 87 ? -12.718 9.357 3.851 1.00 85.62 87 THR A N 1
ATOM 682 C CA . THR A 1 87 ? -12.327 9.106 2.455 1.00 85.62 87 THR A CA 1
ATOM 683 C C . THR A 1 87 ? -13.492 8.489 1.691 1.00 85.62 87 THR A C 1
ATOM 685 O O . THR A 1 87 ? -14.136 7.585 2.208 1.00 85.62 87 THR A O 1
ATOM 688 N N . ASP A 1 88 ? -13.752 8.923 0.455 1.00 89.12 88 ASP A N 1
ATOM 689 C CA . ASP A 1 88 ? -14.805 8.334 -0.382 1.00 89.12 88 ASP A CA 1
ATOM 690 C C . ASP A 1 88 ? -14.538 6.833 -0.643 1.00 89.12 88 ASP A C 1
ATOM 692 O O . ASP A 1 88 ? -13.424 6.437 -1.000 1.00 89.12 88 ASP A O 1
ATOM 696 N N . LEU A 1 89 ? -15.572 5.983 -0.532 1.00 89.06 89 LEU A N 1
ATOM 697 C CA . LEU A 1 89 ? -15.440 4.527 -0.717 1.00 89.06 89 LEU A CA 1
ATOM 698 C C . LEU A 1 89 ? -14.862 4.168 -2.094 1.00 89.06 89 LEU A C 1
ATOM 700 O O . LEU A 1 89 ? -14.069 3.237 -2.210 1.00 89.06 89 LEU A O 1
ATOM 704 N N . SER A 1 90 ? -15.215 4.917 -3.141 1.00 91.19 90 SER A N 1
ATOM 705 C CA . SER A 1 90 ? -14.663 4.701 -4.480 1.00 91.19 90 SER A CA 1
ATOM 706 C C . SER A 1 90 ? -13.147 4.898 -4.528 1.00 91.19 90 SER A C 1
ATOM 708 O O . SER A 1 90 ? -12.463 4.182 -5.258 1.00 91.19 90 SER A O 1
ATOM 710 N N . ASP A 1 91 ? -12.613 5.840 -3.755 1.00 88.94 91 ASP A N 1
ATOM 711 C CA . ASP A 1 91 ? -11.175 6.102 -3.704 1.00 88.94 91 ASP A CA 1
ATOM 712 C C . ASP A 1 91 ? -10.462 5.005 -2.914 1.00 88.94 91 ASP A C 1
ATOM 714 O O . ASP A 1 91 ? -9.399 4.535 -3.319 1.00 88.94 91 ASP A O 1
ATOM 718 N N . LEU A 1 92 ? -11.080 4.536 -1.827 1.00 88.00 92 LEU A N 1
ATOM 719 C CA . LEU A 1 92 ? -10.591 3.404 -1.043 1.00 88.00 92 LEU A CA 1
ATOM 720 C C . LEU A 1 92 ? -10.524 2.107 -1.870 1.00 88.00 92 LEU A C 1
ATOM 722 O O . LEU A 1 92 ? -9.518 1.399 -1.838 1.00 88.00 92 LEU A O 1
ATOM 726 N N . LEU A 1 93 ? -11.558 1.811 -2.663 1.00 90.62 93 LEU A N 1
ATOM 727 C CA . LEU A 1 93 ? -11.580 0.641 -3.548 1.00 90.62 93 LEU A CA 1
ATOM 728 C C . LEU A 1 93 ? -10.571 0.763 -4.699 1.00 90.62 93 LEU A C 1
ATOM 730 O O . LEU A 1 93 ? -9.932 -0.223 -5.069 1.00 90.62 93 LEU A O 1
ATOM 734 N N . HIS A 1 94 ? -10.374 1.972 -5.233 1.00 89.12 94 HIS A N 1
ATOM 735 C CA . HIS A 1 94 ? -9.334 2.218 -6.231 1.00 89.12 94 HIS A CA 1
ATOM 736 C C . HIS A 1 94 ? -7.933 1.945 -5.663 1.00 89.12 94 HIS A C 1
ATOM 738 O O . HIS A 1 94 ? -7.113 1.300 -6.314 1.00 89.12 94 HIS A O 1
ATOM 744 N N . GLN A 1 95 ? -7.679 2.358 -4.418 1.00 86.31 95 GLN A N 1
ATOM 745 C CA . GLN A 1 95 ? -6.417 2.084 -3.726 1.00 86.31 95 GLN A CA 1
ATOM 746 C C . GLN A 1 95 ? -6.185 0.583 -3.501 1.00 86.31 95 GLN A C 1
ATOM 748 O O . GLN A 1 95 ? -5.065 0.102 -3.683 1.00 86.31 95 GLN A O 1
ATOM 753 N N . LEU A 1 96 ? -7.222 -0.184 -3.151 1.00 86.56 96 LEU A N 1
ATOM 754 C CA . LEU A 1 96 ? -7.109 -1.644 -3.052 1.00 86.56 96 LEU A CA 1
ATOM 755 C C . LEU A 1 96 ? -6.727 -2.265 -4.404 1.00 86.56 96 LEU A C 1
ATOM 757 O O . LEU A 1 96 ? -5.811 -3.088 -4.468 1.00 86.56 96 LEU A O 1
ATOM 761 N N . ALA A 1 97 ? -7.350 -1.819 -5.497 1.00 88.94 97 ALA A N 1
ATOM 762 C CA . ALA A 1 97 ? -7.013 -2.277 -6.843 1.00 88.94 97 ALA A CA 1
ATOM 763 C C . ALA A 1 97 ? -5.548 -1.977 -7.220 1.00 88.94 97 ALA A C 1
ATOM 765 O O . ALA A 1 97 ? -4.855 -2.860 -7.736 1.00 88.94 97 ALA A O 1
ATOM 766 N N . ASP A 1 98 ? -5.053 -0.775 -6.911 1.00 85.19 98 ASP A N 1
ATOM 767 C CA . ASP A 1 98 ? -3.649 -0.395 -7.124 1.00 85.19 98 ASP A CA 1
ATOM 768 C C . ASP A 1 98 ? -2.684 -1.242 -6.283 1.00 85.19 98 ASP A C 1
ATOM 770 O O . ASP A 1 98 ? -1.617 -1.632 -6.762 1.00 85.19 98 ASP A O 1
ATOM 774 N N . THR A 1 99 ? -3.072 -1.591 -5.053 1.00 81.25 99 THR A N 1
ATOM 775 C CA . THR A 1 99 ? -2.276 -2.457 -4.169 1.00 81.25 99 THR A CA 1
ATOM 776 C C . THR A 1 99 ? -2.133 -3.855 -4.768 1.00 81.25 99 THR A C 1
ATOM 778 O O . THR A 1 99 ? -1.028 -4.396 -4.850 1.00 81.25 99 THR A O 1
ATOM 781 N N . ILE A 1 100 ? -3.235 -4.435 -5.255 1.00 82.81 100 ILE A N 1
ATOM 782 C CA . ILE A 1 100 ? -3.232 -5.752 -5.907 1.00 82.81 100 ILE A CA 1
ATOM 783 C C . ILE A 1 100 ? -2.402 -5.706 -7.192 1.00 82.81 100 ILE A C 1
ATOM 785 O O . ILE A 1 100 ? -1.619 -6.623 -7.445 1.00 82.81 100 ILE A O 1
ATOM 789 N N . LYS A 1 101 ? -2.516 -4.636 -7.985 1.00 82.31 101 LYS A N 1
ATOM 790 C CA . LYS A 1 101 ? -1.707 -4.434 -9.194 1.00 82.31 101 LYS A CA 1
ATOM 791 C C . LYS A 1 101 ? -0.211 -4.298 -8.880 1.00 82.31 101 LYS A C 1
ATOM 793 O O . LYS A 1 101 ? 0.614 -4.775 -9.647 1.00 82.31 101 LYS A O 1
ATOM 798 N N . GLY A 1 102 ? 0.150 -3.651 -7.775 1.00 73.38 102 GLY A N 1
ATOM 799 C CA . GLY A 1 102 ? 1.543 -3.491 -7.358 1.00 73.38 102 GLY A CA 1
ATOM 800 C C . GLY A 1 102 ? 2.177 -4.777 -6.828 1.00 73.38 102 GLY A C 1
ATOM 801 O O . GLY A 1 102 ? 3.347 -5.049 -7.090 1.00 73.38 102 GLY A O 1
ATOM 802 N N . ARG A 1 103 ? 1.400 -5.585 -6.095 1.00 70.19 103 ARG A N 1
ATOM 803 C CA . ARG A 1 103 ? 1.861 -6.852 -5.503 1.00 70.19 103 ARG A CA 1
ATOM 804 C C . ARG A 1 103 ? 1.802 -8.032 -6.470 1.00 70.19 103 ARG A C 1
ATOM 806 O O . ARG A 1 103 ? 2.579 -8.976 -6.342 1.00 70.19 103 ARG A O 1
ATOM 813 N N . SER A 1 104 ? 0.871 -8.013 -7.418 1.00 71.31 104 SER A N 1
ATOM 814 C CA . SER A 1 104 ? 0.666 -9.099 -8.375 1.00 71.31 104 SER A CA 1
ATOM 815 C C . SER A 1 104 ? 1.036 -8.662 -9.787 1.00 71.31 104 SER A C 1
ATOM 817 O O . SER A 1 104 ? 0.789 -7.537 -10.192 1.00 71.31 104 SER A O 1
ATOM 819 N N . ARG A 1 105 ? 1.544 -9.580 -10.615 1.00 70.44 105 ARG A N 1
ATOM 820 C CA . ARG A 1 105 ? 1.729 -9.323 -12.058 1.00 70.44 105 ARG A CA 1
ATOM 821 C C . ARG A 1 105 ? 0.403 -9.335 -12.839 1.00 70.44 105 ARG A C 1
ATOM 823 O O . ARG A 1 105 ? 0.401 -9.570 -14.047 1.00 70.44 105 ARG A O 1
ATOM 830 N N . MET A 1 106 ? -0.733 -9.163 -12.161 1.00 79.88 106 MET A N 1
ATOM 831 C CA . MET A 1 106 ? -2.058 -9.262 -12.763 1.00 79.88 106 MET A CA 1
ATOM 832 C C . MET A 1 106 ? -2.537 -7.906 -13.270 1.00 79.88 106 MET A C 1
ATOM 834 O O . MET A 1 106 ? -2.275 -6.853 -12.690 1.00 79.88 106 MET A O 1
ATOM 838 N N . ARG A 1 107 ? -3.293 -7.940 -14.369 1.00 80.38 107 ARG A N 1
ATOM 839 C CA . ARG A 1 107 ? -3.985 -6.760 -14.878 1.00 80.38 107 ARG A CA 1
ATOM 840 C C . ARG A 1 107 ? -5.273 -6.571 -14.085 1.00 80.38 107 ARG A C 1
ATOM 842 O O . ARG A 1 107 ? -6.235 -7.300 -14.301 1.00 80.38 107 ARG A O 1
ATOM 849 N N . VAL A 1 108 ? -5.282 -5.584 -13.199 1.00 86.94 108 VAL A N 1
AT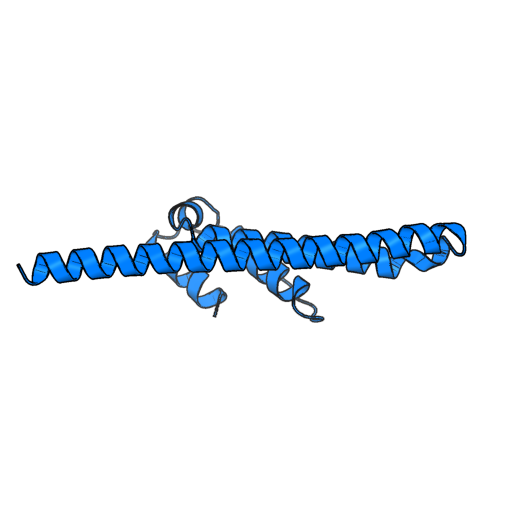OM 850 C CA . VAL A 1 108 ? -6.477 -5.171 -12.456 1.00 86.94 108 VAL A CA 1
ATOM 851 C C . VAL A 1 108 ? -7.129 -4.002 -13.190 1.00 86.94 108 VAL A C 1
ATOM 853 O O . VAL A 1 108 ? -6.454 -3.036 -13.544 1.00 86.94 108 VAL A O 1
ATOM 856 N N . LEU A 1 109 ? -8.432 -4.103 -13.450 1.00 88.62 109 LEU A N 1
ATOM 857 C CA . LEU A 1 109 ? -9.243 -3.021 -14.002 1.00 88.62 109 LEU A CA 1
ATOM 858 C C . LEU A 1 109 ? -10.264 -2.612 -12.947 1.00 88.62 109 LEU A C 1
ATOM 860 O O . LEU A 1 109 ? -11.033 -3.447 -12.478 1.00 88.62 109 LEU A O 1
ATOM 864 N N . TYR A 1 110 ? -10.261 -1.333 -12.590 1.00 90.69 110 TYR A N 1
ATOM 865 C CA . TYR A 1 110 ? -11.204 -0.756 -11.643 1.00 90.69 110 TYR A CA 1
ATOM 866 C C . TYR A 1 110 ? -12.107 0.242 -12.363 1.00 90.69 110 TYR A C 1
ATOM 868 O O . TYR A 1 110 ? -11.626 1.100 -13.104 1.00 90.69 110 TYR A O 1
ATOM 876 N N . HIS A 1 111 ? -13.412 0.127 -12.137 1.00 91.62 111 HIS A N 1
ATOM 877 C CA . HIS A 1 111 ? -14.409 1.056 -12.646 1.00 91.62 111 HIS A CA 1
ATOM 878 C C . HIS A 1 111 ? -15.465 1.299 -11.570 1.00 91.62 111 HIS A C 1
ATOM 880 O O . HIS A 1 111 ? -15.889 0.365 -10.893 1.00 91.62 111 HIS A O 1
ATOM 886 N N . THR A 1 112 ? -15.885 2.552 -11.434 1.00 90.44 112 THR A N 1
ATOM 887 C CA . THR A 1 112 ? -16.926 2.979 -10.502 1.00 90.44 112 THR A CA 1
ATOM 888 C C . THR A 1 112 ? -17.882 3.911 -11.227 1.00 90.44 112 THR A C 1
ATOM 890 O O . THR A 1 112 ? -17.456 4.729 -12.044 1.00 90.44 112 THR A O 1
ATOM 893 N N . GLU A 1 113 ? -19.164 3.810 -10.900 1.00 91.81 113 GLU A N 1
ATOM 894 C CA . GLU A 1 113 ? -20.212 4.670 -11.435 1.00 91.81 113 GLU A CA 1
ATOM 895 C C . GLU A 1 113 ? -21.127 5.133 -10.298 1.00 91.81 113 GLU A C 1
ATOM 897 O O . GLU A 1 113 ? -21.512 4.352 -9.429 1.00 91.81 113 GLU A O 1
ATOM 902 N N . GLY A 1 114 ? -21.473 6.421 -10.314 1.00 86.62 114 GLY A N 1
ATOM 903 C CA . GLY A 1 114 ? -22.326 7.038 -9.303 1.00 86.62 114 GLY A CA 1
ATOM 904 C C . GLY A 1 114 ? -21.604 7.423 -8.007 1.00 86.62 114 GLY A C 1
ATOM 905 O O . GLY A 1 114 ? -20.408 7.202 -7.824 1.00 86.62 114 GLY A O 1
ATOM 906 N N . LYS A 1 115 ? -22.370 8.055 -7.113 1.00 82.56 115 LYS A N 1
ATOM 907 C CA . LYS A 1 115 ? -21.987 8.379 -5.735 1.00 82.56 115 LYS A CA 1
ATOM 908 C C . LYS A 1 115 ? -23.146 8.019 -4.814 1.00 82.56 115 LYS A C 1
ATOM 910 O O . LYS A 1 115 ? -24.299 8.265 -5.162 1.00 82.56 115 LYS A O 1
ATOM 915 N N . ALA A 1 116 ? -22.837 7.459 -3.651 1.00 79.06 116 ALA A N 1
ATOM 916 C CA . ALA A 1 116 ? -23.821 7.132 -2.629 1.00 79.06 116 ALA A CA 1
ATOM 917 C C . ALA A 1 116 ? -23.314 7.596 -1.263 1.00 79.06 116 ALA A C 1
ATOM 919 O O . ALA A 1 116 ? -22.172 7.321 -0.901 1.00 79.06 116 ALA A O 1
ATOM 920 N N . GLU A 1 117 ? -24.171 8.271 -0.499 1.00 84.44 117 GLU A N 1
ATOM 921 C CA . GLU A 1 117 ? -23.915 8.518 0.918 1.00 84.44 117 GLU A CA 1
ATOM 922 C C . GLU A 1 117 ? -24.244 7.245 1.695 1.00 84.44 117 GLU A C 1
ATOM 924 O O . GLU A 1 117 ? -25.398 6.818 1.777 1.00 84.44 117 GLU A O 1
ATOM 929 N N . LEU A 1 118 ? -23.209 6.603 2.231 1.00 86.25 118 LEU A N 1
ATOM 930 C CA . LEU A 1 118 ? -23.347 5.375 2.999 1.00 86.25 118 LEU A CA 1
ATOM 931 C C . LEU A 1 118 ? -23.308 5.686 4.497 1.00 86.25 118 LEU A C 1
ATOM 933 O O . LEU A 1 118 ? -22.443 6.445 4.942 1.00 86.25 118 LEU A O 1
ATOM 937 N N . PRO A 1 119 ? -24.174 5.053 5.308 1.00 90.25 119 PRO A N 1
ATOM 938 C CA . PRO A 1 119 ? -24.004 5.052 6.752 1.00 90.25 119 PRO A CA 1
ATOM 939 C C . PRO A 1 119 ? -22.594 4.559 7.139 1.00 90.25 119 PRO A C 1
ATOM 941 O O . PRO A 1 119 ? -22.091 3.624 6.505 1.00 90.25 119 PRO A O 1
ATOM 944 N N . PRO A 1 120 ? -21.958 5.111 8.192 1.00 86.06 120 PRO A N 1
ATOM 945 C CA . PRO A 1 120 ? -20.574 4.789 8.558 1.00 86.06 120 PRO A CA 1
ATOM 946 C C . PRO A 1 120 ? -20.284 3.290 8.703 1.00 86.06 120 PRO A C 1
ATOM 948 O O . PRO A 1 120 ? -19.260 2.791 8.246 1.00 86.06 120 PRO A O 1
ATOM 951 N N . ASN A 1 121 ? -21.208 2.541 9.303 1.00 84.88 121 ASN A N 1
ATOM 952 C CA . ASN A 1 121 ? -21.083 1.095 9.474 1.00 84.88 121 ASN A CA 1
ATOM 953 C C . ASN A 1 121 ? -21.118 0.332 8.140 1.00 84.88 121 ASN A C 1
ATOM 955 O O . ASN A 1 121 ? -20.401 -0.653 7.986 1.00 84.88 121 ASN A O 1
ATOM 959 N N . VAL A 1 122 ? -21.928 0.785 7.179 1.00 90.06 122 VAL A N 1
ATOM 960 C CA . VAL A 1 122 ? -22.019 0.189 5.839 1.00 90.06 122 VAL A CA 1
ATOM 961 C C . VAL A 1 122 ? -20.749 0.489 5.052 1.00 90.06 122 VAL A C 1
ATOM 963 O O . VAL A 1 122 ? -20.181 -0.420 4.459 1.00 90.06 122 VAL A O 1
ATOM 966 N N . HIS A 1 123 ? -20.253 1.726 5.119 1.00 89.25 123 HIS A N 1
ATOM 967 C CA . HIS A 1 123 ? -18.988 2.121 4.502 1.00 89.25 123 HIS A CA 1
ATOM 968 C C . HIS A 1 123 ? -17.844 1.199 4.949 1.00 89.25 123 HIS A C 1
ATOM 970 O O . HIS A 1 123 ? -17.180 0.572 4.121 1.00 89.25 123 HIS A O 1
ATOM 976 N N . VAL A 1 124 ? -17.670 1.051 6.267 1.00 85.38 124 VAL A N 1
ATOM 977 C CA . VAL A 1 124 ? -16.630 0.191 6.845 1.00 85.38 124 VAL A CA 1
ATOM 978 C C . VAL A 1 124 ? -16.795 -1.259 6.397 1.00 85.38 124 VAL A C 1
ATOM 980 O O . VAL A 1 124 ? -15.820 -1.886 5.990 1.00 85.38 124 VAL A O 1
ATOM 983 N N . ALA A 1 125 ? -18.018 -1.793 6.441 1.00 85.88 125 ALA A N 1
ATOM 984 C CA . ALA A 1 125 ? -18.281 -3.180 6.074 1.00 85.88 125 ALA A CA 1
ATOM 985 C C . ALA A 1 125 ? -17.973 -3.471 4.596 1.00 85.88 125 ALA A C 1
ATOM 987 O O . ALA A 1 125 ? -17.336 -4.479 4.303 1.00 85.88 125 ALA A O 1
ATOM 988 N N . PHE A 1 126 ? -18.377 -2.589 3.675 1.00 90.81 126 PHE A N 1
ATOM 989 C CA . PHE A 1 126 ? -18.104 -2.749 2.243 1.00 90.81 126 PHE A CA 1
ATOM 990 C C . PHE A 1 126 ? -16.610 -2.693 1.932 1.00 90.81 126 PHE A C 1
ATOM 992 O O . PHE A 1 126 ? -16.120 -3.523 1.170 1.00 90.81 126 PHE A O 1
ATOM 999 N N . PHE A 1 127 ? -15.880 -1.756 2.544 1.00 87.81 127 PHE A N 1
ATOM 1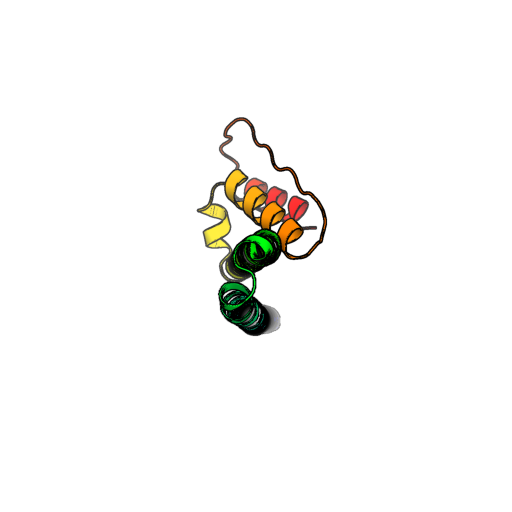000 C CA . PHE A 1 127 ? -14.431 -1.701 2.374 1.00 87.81 127 PHE A CA 1
ATOM 1001 C C . PHE A 1 127 ? -13.757 -2.988 2.865 1.00 87.81 127 PHE A C 1
ATOM 1003 O O . PHE A 1 127 ? -12.936 -3.555 2.152 1.00 87.81 127 PHE A O 1
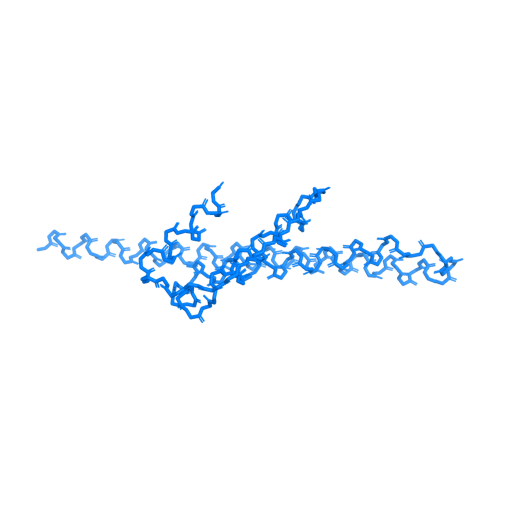ATOM 1010 N N . ARG A 1 128 ? -14.134 -3.486 4.052 1.00 84.75 128 ARG A N 1
ATOM 1011 C CA . ARG A 1 128 ? -13.581 -4.735 4.600 1.00 84.75 128 ARG A CA 1
ATOM 1012 C C . ARG A 1 128 ? -13.902 -5.947 3.727 1.00 84.75 128 ARG A C 1
ATOM 1014 O O . ARG A 1 128 ? -13.025 -6.768 3.511 1.00 84.75 128 ARG A O 1
ATOM 1021 N N . LEU A 1 129 ? -15.115 -6.025 3.178 1.00 88.12 129 LEU A N 1
ATOM 1022 C CA . LEU A 1 129 ? -15.508 -7.071 2.225 1.00 88.12 129 LEU A CA 1
ATOM 1023 C C . LEU A 1 129 ? -14.680 -7.056 0.938 1.00 88.12 129 LEU A C 1
ATOM 1025 O O . LEU A 1 129 ? -14.435 -8.112 0.376 1.00 88.12 129 LEU A O 1
ATOM 1029 N N . ALA A 1 130 ? -14.286 -5.878 0.456 1.00 88.62 130 ALA A N 1
ATOM 1030 C CA . ALA A 1 130 ? -13.445 -5.757 -0.732 1.00 88.62 130 ALA A CA 1
ATOM 1031 C C . ALA A 1 130 ? -11.953 -6.007 -0.452 1.00 88.62 130 ALA A C 1
ATOM 1033 O O . ALA A 1 130 ? -11.188 -6.216 -1.391 1.00 88.62 130 ALA A O 1
ATOM 1034 N N . GLN A 1 131 ? -11.536 -5.913 0.813 1.00 83.50 131 GLN A N 1
ATOM 1035 C CA . GLN A 1 131 ? -10.160 -6.149 1.248 1.00 83.50 131 GLN A CA 1
ATOM 1036 C C . GLN A 1 131 ? -9.829 -7.649 1.361 1.00 83.50 131 GLN A C 1
ATOM 1038 O O . GLN A 1 131 ? -8.671 -8.012 1.152 1.00 83.50 131 GLN A O 1
ATOM 1043 N N . GLU A 1 132 ? -10.818 -8.477 1.714 1.00 80.75 132 GLU A N 1
ATOM 1044 C CA . GLU A 1 132 ? -10.713 -9.941 1.873 1.00 80.75 132 GLU A CA 1
ATOM 1045 C C . GLU A 1 132 ? -10.668 -10.680 0.524 1.00 80.75 132 GLU A C 1
ATOM 1047 O O . GLU A 1 132 ? -9.811 -11.583 0.376 1.00 80.75 132 GLU A O 1
#

Nearest PDB structures (foldseek):
  8qv2-assembly1_D  TM=3.175E-01  e=7.468E+00  Saccharomyces cerevisiae

Foldseek 3Di:
DVVVVVVVVVVVVVVVVLVVLVVVLVVLLVVLVVVLVVLVVVLVVCCVPPVPPCPVSVVLSVLQVQLSVLVNVVSVCVNPVVVLQVDFLLVLLVSLQSNCSNVDVDDGDDDDDDGDDDDSVVSVVVSVVSND

Secondary structure (DSSP, 8-state):
-HHHHHHHHHHHHHHHHHHHHHHHHHHHHHHHHHHHHHHHHHHHHHHTT-GGG-HHHHHHHHHHHHHHHHHHHHHHHHH-HHHHHHS-HHHHHHHHHHHHHHHSSS-------------HHHHHHHHHHHH-

Mean predicted aligned error: 8.68 Å

Solvent-accessible surface area (backbone atoms only — not comparable to full-atom values): 7572 Å² total; per-residue (Å²): 110,70,69,60,52,51,52,52,49,51,53,49,52,57,48,53,49,49,54,48,52,54,48,55,48,52,52,54,51,52,54,47,53,50,52,47,51,52,52,51,53,50,47,61,57,42,48,78,76,43,62,89,71,44,65,63,60,55,50,49,46,49,44,46,55,51,10,51,52,24,45,50,52,55,53,47,36,73,73,36,64,67,56,55,75,75,44,60,67,70,58,54,52,48,35,51,45,40,24,51,37,34,77,35,100,54,91,70,85,86,85,88,83,90,86,78,93,63,59,70,70,55,48,54,50,53,52,53,65,73,72,109

Organism: NCBI:txid2364210

pLDDT: mean 83.69, std 5.49, range [66.94, 92.19]